Protein AF-A0A4P8II44-F1 (afdb_monomer_lite)

Structure (mmCIF, N/CA/C/O backbone):
data_AF-A0A4P8II44-F1
#
_entry.id   AF-A0A4P8II44-F1
#
loop_
_atom_site.group_PDB
_atom_site.id
_atom_site.type_symbol
_atom_site.label_atom_id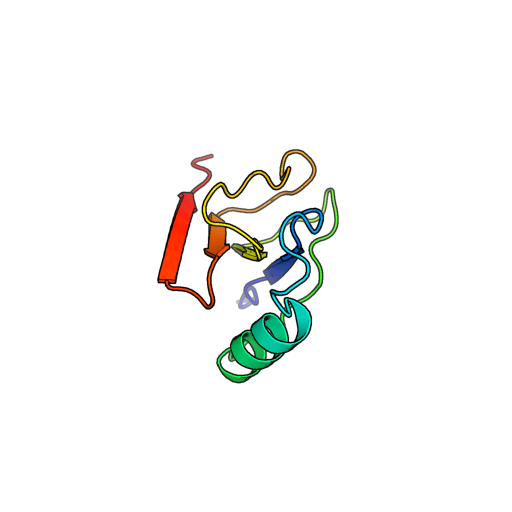
_atom_site.label_alt_id
_atom_site.label_comp_id
_atom_site.label_asym_id
_atom_site.label_entity_id
_atom_site.label_seq_id
_atom_site.pdbx_PDB_ins_code
_atom_site.Cartn_x
_atom_site.Cartn_y
_atom_site.Cartn_z
_atom_site.occupancy
_atom_site.B_iso_or_equiv
_atom_site.auth_seq_id
_atom_site.auth_comp_id
_atom_site.auth_asym_id
_atom_site.auth_atom_id
_atom_site.pdbx_PDB_model_num
ATOM 1 N N . MET A 1 1 ? -14.170 -0.618 27.466 1.00 38.03 1 MET A N 1
ATOM 2 C CA . MET A 1 1 ? -14.000 0.283 26.306 1.00 38.03 1 MET A CA 1
ATOM 3 C C . MET A 1 1 ? -13.331 -0.541 25.223 1.00 38.03 1 MET A C 1
ATOM 5 O O . MET A 1 1 ? -12.313 -1.142 25.527 1.00 38.03 1 MET A O 1
ATOM 9 N N . LYS A 1 2 ? -13.943 -0.715 24.046 1.00 44.50 2 LYS A N 1
ATOM 10 C CA . LYS A 1 2 ? -13.301 -1.473 22.963 1.00 44.50 2 LYS A CA 1
ATOM 11 C C . LYS A 1 2 ? -12.274 -0.549 22.313 1.00 44.50 2 L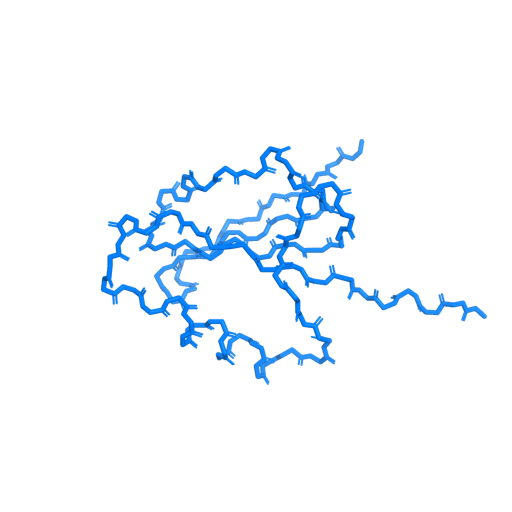YS A C 1
ATOM 13 O O . LYS A 1 2 ? -12.673 0.432 21.694 1.00 44.50 2 LYS A O 1
ATOM 18 N N . GLU A 1 3 ? -10.989 -0.827 22.505 1.00 51.78 3 GLU A N 1
ATOM 19 C CA . GLU A 1 3 ? -9.956 -0.321 21.602 1.00 51.78 3 GLU A CA 1
ATOM 20 C C . GLU A 1 3 ? -10.328 -0.811 20.202 1.00 51.78 3 GLU A C 1
ATOM 22 O O . GLU A 1 3 ? -10.370 -2.015 19.943 1.00 51.78 3 GLU A O 1
ATOM 27 N N . ASN A 1 4 ? -10.719 0.109 19.324 1.00 59.66 4 ASN A N 1
ATOM 28 C CA . ASN A 1 4 ? -10.824 -0.221 17.914 1.00 59.66 4 ASN A CA 1
ATOM 29 C C . ASN A 1 4 ? -9.391 -0.392 17.422 1.00 59.66 4 ASN A C 1
ATOM 31 O O . ASN A 1 4 ? -8.647 0.581 17.357 1.00 59.66 4 ASN A O 1
ATOM 35 N N . LEU A 1 5 ? -9.008 -1.634 17.129 1.00 66.50 5 LEU A N 1
ATOM 36 C CA . LEU A 1 5 ? -7.782 -1.906 16.394 1.00 66.50 5 LEU A CA 1
ATOM 37 C C . LEU A 1 5 ? -7.895 -1.195 15.040 1.00 66.50 5 LEU A C 1
ATOM 39 O O . LEU A 1 5 ? -8.873 -1.432 14.324 1.00 66.50 5 LEU A O 1
ATOM 43 N N . GLU A 1 6 ? -6.935 -0.330 14.713 1.00 83.06 6 GLU A N 1
ATOM 44 C CA . GLU A 1 6 ? -6.894 0.328 13.405 1.00 83.06 6 GLU A CA 1
ATOM 45 C C . GLU A 1 6 ? -6.860 -0.741 12.306 1.00 83.06 6 GLU A C 1
ATOM 47 O O . GLU A 1 6 ? -6.042 -1.660 12.331 1.00 83.06 6 GLU A O 1
ATOM 52 N N . LYS A 1 7 ? -7.776 -0.655 11.341 1.00 91.94 7 LYS A N 1
ATOM 53 C CA . LYS A 1 7 ? -7.822 -1.577 10.204 1.00 91.94 7 LYS A CA 1
ATOM 54 C C . LYS A 1 7 ? -7.022 -0.998 9.051 1.00 91.94 7 LYS A C 1
ATOM 56 O O . LYS A 1 7 ? -7.451 -0.020 8.436 1.00 91.94 7 LYS A O 1
ATOM 61 N N . ILE A 1 8 ? -5.896 -1.634 8.737 1.00 94.56 8 ILE A N 1
ATOM 62 C CA . ILE A 1 8 ? -4.989 -1.194 7.676 1.00 94.56 8 ILE A CA 1
ATOM 63 C C . ILE A 1 8 ? -5.100 -2.122 6.462 1.00 94.56 8 ILE A C 1
ATOM 65 O O . ILE A 1 8 ? -4.885 -3.331 6.560 1.00 94.56 8 ILE A O 1
ATOM 69 N N . GLY A 1 9 ? -5.423 -1.541 5.307 1.00 95.31 9 GLY A N 1
ATOM 70 C CA . GLY A 1 9 ? -5.496 -2.234 4.024 1.00 95.31 9 GLY A CA 1
ATOM 71 C C . GLY A 1 9 ? -4.305 -1.933 3.109 1.00 95.31 9 GLY A C 1
ATOM 72 O O . GLY A 1 9 ? -3.766 -0.827 3.105 1.00 95.31 9 GLY A O 1
ATOM 73 N N . ILE A 1 10 ? -3.933 -2.896 2.268 1.00 95.56 10 ILE A N 1
ATOM 74 C CA . ILE A 1 10 ? -2.944 -2.758 1.194 1.00 95.56 10 ILE A CA 1
ATOM 75 C C . ILE A 1 10 ? -3.636 -2.924 -0.159 1.00 95.56 10 ILE A C 1
ATOM 77 O O . ILE A 1 10 ? -4.255 -3.953 -0.435 1.00 95.56 10 ILE A O 1
ATOM 81 N N . LYS A 1 11 ? -3.479 -1.942 -1.047 1.00 94.44 11 LYS A N 1
ATOM 82 C CA . LYS A 1 11 ? -3.907 -2.009 -2.448 1.00 94.44 11 LYS A CA 1
ATOM 83 C C . LYS A 1 11 ? -2.697 -1.882 -3.365 1.00 94.44 11 LYS A C 1
ATOM 85 O O . LYS A 1 11 ? -1.967 -0.900 -3.304 1.00 94.44 11 LYS A O 1
ATOM 90 N N . TYR A 1 12 ? -2.519 -2.834 -4.275 1.00 92.12 12 TYR A N 1
ATOM 91 C CA . TYR A 1 12 ? -1.523 -2.729 -5.342 1.00 92.12 12 TYR A CA 1
ATOM 92 C C . TYR A 1 12 ? -2.092 -2.022 -6.577 1.00 92.12 12 TYR A C 1
ATOM 94 O O . TYR A 1 12 ? -3.233 -2.271 -6.976 1.00 92.12 12 TYR A O 1
ATOM 102 N N . CYS A 1 13 ? -1.280 -1.176 -7.218 1.00 86.62 13 CYS A N 1
ATOM 103 C CA . CYS A 1 13 ? -1.595 -0.645 -8.545 1.00 86.62 13 CYS A CA 1
ATOM 104 C C . CYS A 1 13 ? -1.425 -1.719 -9.638 1.00 86.62 13 CYS A C 1
ATOM 106 O O . CYS A 1 13 ? -0.663 -2.672 -9.468 1.00 86.62 13 CYS A O 1
ATOM 108 N N . GLY A 1 14 ? -2.057 -1.511 -10.799 1.00 77.00 14 GLY A N 1
ATOM 109 C CA . GLY A 1 14 ? -2.136 -2.462 -11.921 1.00 77.00 14 GLY A CA 1
ATOM 110 C C . GLY A 1 14 ? -0.839 -2.788 -12.681 1.00 77.00 14 GLY A C 1
ATOM 111 O O . GLY A 1 14 ? -0.909 -3.179 -13.837 1.00 77.00 14 GLY A O 1
ATOM 112 N N . GLY A 1 15 ? 0.346 -2.629 -12.082 1.00 77.25 15 GLY A N 1
ATOM 113 C CA . GLY A 1 15 ? 1.561 -3.236 -12.643 1.00 77.25 15 GLY A CA 1
ATOM 114 C C . GLY A 1 15 ? 2.350 -2.425 -13.679 1.00 77.25 15 GLY A C 1
ATOM 115 O O . GLY A 1 15 ? 3.334 -2.946 -14.184 1.00 77.25 15 GLY A O 1
ATOM 116 N N . CYS A 1 16 ? 1.999 -1.163 -13.965 1.00 80.50 16 CYS A N 1
ATOM 117 C CA . CYS A 1 16 ? 2.638 -0.355 -15.027 1.00 80.50 16 CYS A CA 1
ATOM 118 C C . CYS A 1 16 ? 4.180 -0.286 -14.980 1.00 80.50 16 CYS A C 1
ATOM 120 O O . CYS A 1 16 ? 4.815 -0.131 -16.017 1.00 80.50 16 CYS A O 1
ATOM 122 N N . ASN A 1 17 ? 4.779 -0.420 -13.792 1.00 82.69 17 ASN A N 1
ATOM 123 C CA . ASN A 1 17 ? 6.214 -0.629 -13.614 1.00 82.69 17 ASN A CA 1
ATOM 124 C C . ASN A 1 17 ? 6.479 -2.070 -13.123 1.00 82.69 17 ASN A C 1
ATOM 126 O O . ASN A 1 17 ? 6.192 -2.354 -11.950 1.00 82.69 17 ASN A O 1
ATOM 130 N N . PRO A 1 18 ? 6.989 -2.976 -13.979 1.00 79.31 18 PRO A N 1
ATOM 131 C CA . PRO A 1 18 ? 7.282 -4.361 -13.608 1.00 79.31 18 PRO A CA 1
ATOM 132 C C . PRO A 1 18 ? 8.585 -4.518 -12.810 1.00 79.31 18 PRO A C 1
ATOM 134 O O . PRO A 1 18 ? 8.742 -5.519 -12.123 1.00 79.31 18 PRO A O 1
ATOM 137 N N . LEU A 1 19 ? 9.495 -3.538 -12.858 1.00 84.38 19 LEU A N 1
ATOM 138 C CA . LEU A 1 19 ? 10.763 -3.578 -12.115 1.00 84.38 19 LEU A CA 1
ATOM 139 C C . LEU A 1 19 ? 10.588 -3.263 -10.624 1.00 84.38 19 LEU A C 1
ATOM 141 O O . LEU A 1 19 ? 11.486 -3.512 -9.827 1.00 84.38 19 LEU A O 1
ATOM 145 N N . PHE A 1 20 ? 9.448 -2.685 -10.244 1.00 85.12 20 PHE A N 1
ATOM 146 C CA . PHE A 1 20 ? 9.142 -2.392 -8.852 1.00 85.12 20 PHE A CA 1
ATOM 147 C C . PHE A 1 20 ? 8.575 -3.629 -8.148 1.00 85.12 20 PHE A C 1
ATOM 149 O O . PHE A 1 20 ? 7.429 -4.027 -8.404 1.00 85.12 20 PHE A O 1
ATOM 156 N N . ASP A 1 21 ? 9.356 -4.197 -7.227 1.00 86.50 21 ASP A N 1
ATOM 157 C CA . ASP A 1 21 ? 8.904 -5.287 -6.366 1.00 86.50 21 ASP A CA 1
ATOM 158 C C . ASP A 1 21 ? 7.976 -4.757 -5.263 1.00 86.50 21 ASP A C 1
ATOM 160 O O . ASP A 1 21 ? 8.368 -4.344 -4.170 1.00 86.50 21 ASP A O 1
ATOM 164 N N . ARG A 1 22 ? 6.681 -4.777 -5.578 1.00 87.00 22 ARG A N 1
ATOM 165 C CA . ARG A 1 22 ? 5.611 -4.368 -4.660 1.00 87.00 22 ARG A CA 1
ATOM 166 C C . ARG A 1 22 ? 5.529 -5.273 -3.436 1.00 87.00 22 ARG A C 1
ATOM 168 O O . ARG A 1 22 ? 5.075 -4.818 -2.388 1.00 87.00 22 ARG A O 1
ATOM 175 N N . LYS A 1 23 ? 5.901 -6.548 -3.575 1.00 87.88 23 LYS A N 1
ATOM 176 C CA . LYS A 1 23 ? 5.797 -7.529 -2.497 1.00 87.88 23 LYS A CA 1
ATOM 177 C C . LYS A 1 23 ? 6.908 -7.2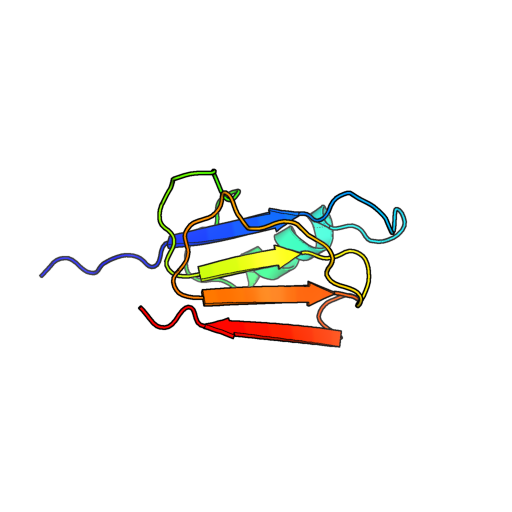94 -1.487 1.00 87.88 23 LYS A C 1
ATOM 179 O O . LYS A 1 23 ? 6.606 -7.187 -0.304 1.00 87.88 23 LYS A O 1
ATOM 184 N N . GLU A 1 24 ? 8.145 -7.134 -1.950 1.00 90.31 24 GLU A N 1
ATOM 185 C CA . GLU A 1 24 ? 9.276 -6.771 -1.093 1.00 90.31 24 GLU A CA 1
ATOM 186 C C . GLU A 1 24 ? 9.010 -5.448 -0.362 1.00 90.31 24 GLU A C 1
ATOM 188 O O . GLU A 1 24 ? 9.198 -5.353 0.853 1.00 90.31 24 GLU A O 1
ATOM 193 N N . TYR A 1 25 ? 8.498 -4.439 -1.077 1.00 89.94 25 TYR A N 1
ATOM 194 C CA . TYR A 1 25 ? 8.147 -3.158 -0.469 1.00 89.94 25 TYR A CA 1
ATOM 195 C C . TYR A 1 25 ? 7.112 -3.313 0.655 1.00 89.94 25 TYR A C 1
ATOM 197 O O . TYR A 1 25 ? 7.318 -2.789 1.749 1.00 89.94 25 TYR A O 1
ATOM 205 N N . VAL A 1 26 ? 6.023 -4.058 0.422 1.00 91.06 26 VAL A N 1
ATOM 206 C CA . VAL A 1 26 ? 4.997 -4.296 1.452 1.00 91.06 26 VAL A CA 1
ATOM 207 C C . VAL A 1 26 ? 5.549 -5.102 2.619 1.00 91.06 26 VAL A C 1
ATOM 209 O O . VAL A 1 26 ? 5.320 -4.716 3.755 1.00 91.06 26 VAL A O 1
ATOM 212 N N . GLN A 1 27 ? 6.352 -6.137 2.377 1.00 91.69 27 GLN A N 1
ATOM 213 C CA . GLN A 1 27 ? 6.986 -6.900 3.458 1.00 91.69 27 GLN A CA 1
ATOM 214 C C . GLN A 1 27 ? 7.882 -6.023 4.340 1.00 91.69 27 GLN A C 1
ATOM 216 O O . GLN A 1 27 ? 7.945 -6.205 5.554 1.00 91.69 27 GLN A O 1
ATOM 221 N N . ASN A 1 28 ? 8.597 -5.066 3.747 1.00 90.12 28 ASN A N 1
ATOM 222 C CA . ASN A 1 28 ? 9.405 -4.118 4.508 1.00 90.12 28 ASN A CA 1
ATOM 223 C C . ASN A 1 28 ? 8.543 -3.079 5.237 1.00 90.12 28 ASN A C 1
ATOM 225 O O . ASN A 1 28 ? 8.877 -2.704 6.359 1.00 90.12 28 ASN A O 1
ATOM 229 N N . LEU A 1 29 ? 7.427 -2.649 4.647 1.00 87.25 29 LEU A N 1
ATOM 230 C CA . LEU A 1 29 ? 6.448 -1.784 5.304 1.00 87.25 29 LEU A CA 1
ATOM 231 C C . LEU A 1 29 ? 5.838 -2.476 6.537 1.00 87.25 29 LEU A C 1
ATOM 233 O O . LEU A 1 29 ? 5.838 -1.900 7.621 1.00 87.25 29 LEU A O 1
ATOM 237 N N . GLU A 1 30 ? 5.417 -3.732 6.389 1.00 90.00 30 GLU A N 1
ATOM 238 C CA . GLU A 1 30 ? 4.821 -4.572 7.436 1.00 90.00 30 GLU A CA 1
ATOM 239 C C . GLU A 1 30 ? 5.739 -4.754 8.646 1.00 90.00 30 GLU A C 1
ATOM 241 O O . GLU A 1 30 ? 5.286 -4.653 9.781 1.00 90.00 30 GLU A O 1
ATOM 246 N N . LYS A 1 31 ? 7.047 -4.953 8.429 1.00 89.94 31 LYS A N 1
ATOM 247 C CA . LYS A 1 31 ? 8.035 -5.082 9.520 1.00 89.94 31 LYS A CA 1
ATOM 248 C C . LYS A 1 31 ? 8.100 -3.860 10.438 1.00 89.94 31 LYS A C 1
ATOM 250 O O . LYS A 1 31 ? 8.556 -3.985 11.570 1.00 89.94 31 LYS A O 1
ATOM 255 N N . ASN A 1 32 ? 7.703 -2.689 9.945 1.00 86.50 32 ASN A N 1
ATOM 256 C CA . ASN A 1 32 ? 7.735 -1.435 10.694 1.00 86.50 32 ASN A CA 1
ATOM 257 C C . ASN A 1 32 ? 6.380 -1.089 11.336 1.00 86.50 32 ASN A C 1
ATOM 259 O O . ASN A 1 32 ? 6.258 -0.037 11.960 1.00 86.50 32 ASN A O 1
ATOM 263 N N . MET A 1 33 ? 5.364 -1.941 11.180 1.00 86.25 33 MET A N 1
ATOM 264 C CA . MET A 1 33 ? 4.024 -1.714 11.713 1.00 86.25 33 MET A CA 1
ATOM 265 C C . MET A 1 33 ? 3.765 -2.576 12.947 1.00 86.25 33 MET A C 1
ATOM 267 O O . MET A 1 33 ? 4.063 -3.766 12.978 1.00 86.25 33 MET A O 1
ATOM 271 N N . THR A 1 34 ? 3.153 -1.972 13.965 1.00 86.00 34 THR A N 1
ATOM 272 C CA . THR A 1 34 ? 2.718 -2.670 15.189 1.00 86.00 34 THR A CA 1
ATOM 273 C C . THR A 1 34 ? 1.364 -3.366 15.009 1.00 86.00 34 THR A C 1
ATOM 275 O O . THR A 1 34 ? 0.970 -4.193 15.827 1.00 86.00 34 THR A O 1
ATOM 278 N N . ILE A 1 35 ? 0.635 -3.019 13.946 1.00 87.00 35 ILE A N 1
ATOM 279 C CA . ILE A 1 35 ? -0.731 -3.464 13.667 1.00 87.00 35 ILE A CA 1
ATOM 280 C C . ILE A 1 35 ? -0.711 -4.326 12.399 1.00 87.00 35 ILE A C 1
ATOM 282 O O . ILE A 1 35 ? -0.020 -3.965 11.442 1.00 87.00 35 ILE A O 1
ATOM 286 N N . PRO A 1 36 ? -1.439 -5.459 12.362 1.00 88.06 36 PRO A N 1
ATOM 287 C CA . PRO A 1 36 ? -1.509 -6.290 11.169 1.00 88.06 36 PRO A CA 1
ATOM 288 C C . PRO A 1 36 ? -2.154 -5.533 10.006 1.00 88.06 36 PRO A C 1
ATOM 290 O O . PRO A 1 36 ? -3.165 -4.850 10.173 1.00 88.06 36 PRO A O 1
ATOM 293 N N . VAL A 1 37 ? -1.592 -5.717 8.815 1.00 91.69 37 VAL A N 1
ATOM 294 C CA . VAL A 1 37 ? -2.182 -5.240 7.563 1.00 91.69 37 VAL A CA 1
ATOM 295 C C . VAL A 1 37 ? -2.775 -6.409 6.790 1.00 91.69 37 VAL A C 1
ATOM 297 O O . VAL A 1 37 ? -2.339 -7.553 6.916 1.00 91.69 37 VAL A O 1
ATOM 300 N N . GLU A 1 38 ? -3.770 -6.122 5.963 1.00 93.81 38 GLU A N 1
ATOM 301 C CA . GLU A 1 38 ? -4.372 -7.103 5.063 1.00 93.81 38 GLU A CA 1
ATOM 302 C C . GLU A 1 38 ? -4.530 -6.525 3.659 1.00 93.81 38 GLU A C 1
ATOM 304 O O . GLU A 1 38 ? -4.482 -5.313 3.459 1.00 93.81 38 GLU A O 1
ATOM 309 N N . LEU A 1 39 ? -4.753 -7.378 2.659 1.00 94.94 39 LEU A N 1
ATOM 310 C CA . LEU A 1 39 ? -5.133 -6.884 1.337 1.00 94.94 39 LEU A CA 1
ATOM 311 C C . LEU A 1 39 ? -6.490 -6.180 1.426 1.00 94.94 39 LEU A C 1
ATOM 313 O O . LEU A 1 39 ? -7.438 -6.703 2.012 1.00 94.94 39 LEU A O 1
ATOM 317 N N . ALA A 1 40 ? -6.572 -4.986 0.844 1.00 95.38 40 ALA A N 1
ATOM 318 C CA . ALA A 1 40 ? -7.787 -4.192 0.838 1.00 95.38 40 ALA A CA 1
ATOM 319 C C . ALA A 1 40 ? -8.872 -4.891 0.007 1.00 95.38 40 ALA A C 1
ATOM 321 O O . ALA A 1 40 ? -8.660 -5.214 -1.165 1.00 95.38 40 ALA A O 1
ATOM 322 N N . VAL A 1 41 ? -10.036 -5.103 0.620 1.00 95.25 41 VAL A N 1
ATOM 323 C CA . VAL A 1 41 ? -11.205 -5.737 0.003 1.00 95.25 41 VAL A CA 1
ATOM 324 C C . VAL A 1 41 ? -12.265 -4.681 -0.294 1.00 95.25 41 VAL A C 1
ATOM 326 O O . VAL A 1 41 ? -12.549 -3.821 0.541 1.00 95.25 41 VAL A O 1
ATOM 329 N N . GLU A 1 42 ? -12.869 -4.752 -1.478 1.00 93.75 42 GLU A N 1
ATOM 330 C CA . GLU A 1 42 ? -13.951 -3.847 -1.870 1.00 93.75 42 GLU A CA 1
ATOM 331 C C . GLU A 1 42 ? -15.157 -3.953 -0.929 1.00 93.75 42 GLU A C 1
ATOM 333 O O . GLU A 1 42 ? -15.508 -5.026 -0.439 1.00 93.75 42 GLU A O 1
ATOM 338 N N . GLY A 1 43 ? -15.777 -2.808 -0.638 1.00 90.75 43 GLY A N 1
ATOM 339 C CA . GLY A 1 43 ? -16.923 -2.711 0.271 1.00 90.75 43 GLY A CA 1
ATOM 340 C C . GLY A 1 43 ? -16.610 -2.880 1.765 1.00 90.75 43 GLY A C 1
ATOM 341 O O . GLY A 1 43 ? -17.465 -2.547 2.588 1.00 90.75 43 GLY A O 1
ATOM 342 N N . ARG A 1 44 ? -15.406 -3.330 2.143 1.00 93.50 44 ARG A N 1
ATOM 343 C CA . ARG A 1 44 ? -14.961 -3.397 3.542 1.00 93.50 44 ARG A CA 1
ATOM 344 C C . ARG A 1 44 ? -14.414 -2.046 4.001 1.00 93.50 44 ARG A C 1
ATOM 346 O O . ARG A 1 44 ? -13.745 -1.356 3.240 1.00 93.50 44 ARG A O 1
ATOM 353 N N . GLU A 1 45 ? -14.703 -1.687 5.249 1.00 93.69 45 GLU A N 1
ATOM 354 C CA . GLU A 1 45 ? -14.232 -0.440 5.857 1.00 93.69 45 GLU A CA 1
ATOM 355 C C . GLU A 1 45 ? -12.860 -0.599 6.514 1.00 93.69 45 GLU A C 1
ATOM 357 O O . GLU A 1 45 ? -12.641 -1.513 7.320 1.00 93.69 45 GLU A O 1
ATOM 362 N N . TYR A 1 46 ? -11.982 0.348 6.194 1.00 94.56 46 TYR A N 1
ATOM 363 C CA . TYR A 1 46 ? -10.640 0.498 6.738 1.00 94.56 46 TYR A CA 1
ATOM 364 C C . TYR A 1 46 ? -10.474 1.876 7.387 1.00 94.56 46 TYR A C 1
ATOM 366 O O . TYR A 1 46 ? -11.150 2.844 7.030 1.00 94.56 46 TYR A O 1
ATOM 374 N N . ASP A 1 47 ? -9.557 1.975 8.342 1.00 93.81 47 ASP A N 1
ATOM 375 C CA . ASP A 1 47 ? -9.127 3.268 8.875 1.00 93.81 47 ASP A CA 1
ATOM 376 C C . ASP A 1 47 ? -8.106 3.911 7.931 1.00 93.81 47 ASP A C 1
ATOM 378 O O . ASP A 1 47 ? -8.171 5.110 7.661 1.00 93.81 47 ASP A O 1
ATOM 382 N N . LEU A 1 48 ? -7.219 3.092 7.367 1.00 93.25 48 LEU A N 1
ATOM 383 C CA . LEU A 1 48 ? -6.171 3.519 6.456 1.00 93.25 48 LEU A CA 1
ATOM 384 C C . LEU A 1 48 ? -5.960 2.479 5.351 1.00 93.25 48 LEU A C 1
ATOM 386 O O . LEU A 1 48 ? -5.898 1.280 5.617 1.00 93.25 48 LEU A O 1
ATOM 390 N N . ILE A 1 49 ? -5.780 2.934 4.111 1.00 95.38 49 ILE A N 1
ATOM 391 C CA . ILE A 1 49 ? -5.340 2.084 3.001 1.00 95.38 49 ILE A CA 1
ATOM 392 C C . ILE A 1 49 ? -4.050 2.642 2.403 1.00 95.38 49 ILE A C 1
ATOM 394 O O . ILE A 1 49 ? -4.018 3.773 1.912 1.00 95.38 49 ILE A O 1
ATOM 398 N N . TYR A 1 50 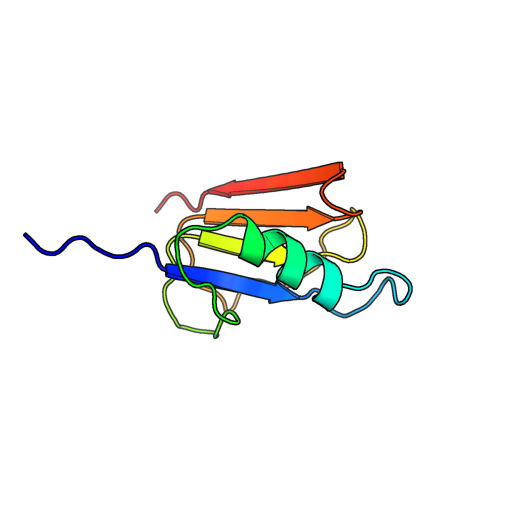? -2.999 1.820 2.373 1.00 94.56 50 TYR A N 1
ATOM 399 C CA . TYR A 1 50 ? -1.809 2.097 1.573 1.00 94.56 50 TYR A CA 1
ATOM 400 C C . TYR A 1 50 ? -2.024 1.631 0.139 1.00 94.56 50 TYR A C 1
ATOM 402 O O . TYR A 1 50 ? -2.260 0.451 -0.130 1.00 94.56 50 TYR A O 1
ATOM 410 N N . VAL A 1 51 ? -1.890 2.559 -0.799 1.00 94.38 51 VAL A N 1
ATOM 411 C CA . VAL A 1 51 ? -1.965 2.293 -2.231 1.00 94.38 51 VAL A CA 1
ATOM 412 C C . VAL A 1 51 ? -0.546 2.255 -2.791 1.00 94.38 51 VAL A C 1
ATOM 414 O O . VAL A 1 51 ? 0.081 3.281 -3.060 1.00 94.38 51 VAL A O 1
ATOM 417 N N . VAL A 1 52 ? -0.023 1.044 -2.945 1.00 92.88 52 VAL A N 1
ATOM 418 C CA . VAL A 1 52 ? 1.350 0.768 -3.368 1.00 92.88 52 VAL A CA 1
ATOM 419 C C . VAL A 1 52 ? 1.443 0.851 -4.889 1.00 92.88 52 VAL A C 1
ATOM 421 O O . VAL A 1 52 ? 0.985 -0.025 -5.635 1.00 92.88 52 VAL A O 1
ATOM 424 N N . CYS A 1 53 ? 2.033 1.947 -5.348 1.00 90.19 53 CYS A N 1
ATOM 425 C CA . CYS A 1 53 ? 2.130 2.343 -6.741 1.00 90.19 53 CYS A CA 1
ATOM 426 C C . CYS A 1 53 ? 3.514 2.023 -7.315 1.00 90.19 53 CYS A C 1
ATOM 428 O O . CYS A 1 53 ? 4.541 2.245 -6.685 1.00 90.19 53 CYS A O 1
ATOM 430 N N . GLY A 1 54 ? 3.548 1.540 -8.558 1.00 86.12 54 GLY A N 1
ATOM 431 C CA . GLY A 1 54 ? 4.798 1.289 -9.283 1.00 86.12 54 GLY A CA 1
ATOM 432 C C . GLY A 1 54 ? 5.409 2.533 -9.930 1.00 86.12 54 GLY A C 1
ATOM 433 O O . GLY A 1 54 ? 6.565 2.497 -10.337 1.00 86.12 54 GLY A O 1
ATOM 434 N N . CYS A 1 55 ? 4.647 3.622 -10.047 1.00 85.12 55 CYS A N 1
ATOM 435 C CA . CYS A 1 55 ? 5.113 4.893 -10.595 1.00 85.12 55 CYS A CA 1
ATOM 436 C C . CYS A 1 55 ? 4.452 6.077 -9.860 1.00 85.12 55 CYS A C 1
ATOM 438 O O . CYS A 1 55 ? 3.375 5.892 -9.279 1.00 85.12 55 CYS A O 1
ATOM 440 N N . PRO A 1 56 ? 5.040 7.287 -9.921 1.00 85.44 56 PRO A N 1
ATOM 441 C CA . PRO A 1 56 ? 4.526 8.480 -9.231 1.00 85.44 56 PRO A CA 1
ATOM 442 C C . PRO A 1 56 ? 3.155 8.974 -9.712 1.00 85.44 56 PRO A C 1
ATOM 444 O O . PRO A 1 56 ? 2.536 9.801 -9.054 1.00 85.44 56 PRO A O 1
ATOM 447 N N . VAL A 1 57 ? 2.663 8.483 -10.857 1.00 87.44 57 VAL A N 1
ATOM 448 C CA . VAL A 1 57 ? 1.349 8.871 -11.404 1.00 87.44 57 VAL A CA 1
ATOM 449 C C . VAL A 1 57 ? 0.203 8.431 -10.485 1.00 87.44 57 VAL A C 1
ATOM 451 O O . VAL A 1 57 ? -0.845 9.070 -10.470 1.00 87.44 57 VAL A O 1
ATOM 454 N N . CYS A 1 58 ? 0.391 7.355 -9.709 1.00 85.81 58 CYS A N 1
ATOM 455 C CA . CYS A 1 58 ? -0.592 6.864 -8.737 1.00 85.81 58 CYS A CA 1
ATOM 456 C C . CYS A 1 58 ? -2.002 6.631 -9.323 1.00 85.81 58 CYS A C 1
ATOM 458 O O . CYS A 1 58 ? -3.006 6.908 -8.677 1.00 85.81 58 CYS A O 1
ATOM 460 N N . CYS A 1 59 ? -2.083 6.074 -10.535 1.00 87.44 59 CYS A N 1
ATOM 461 C CA . CYS A 1 59 ? -3.329 5.836 -11.279 1.00 87.44 59 CYS A CA 1
ATOM 462 C C . CYS A 1 59 ? -4.194 4.666 -10.765 1.00 87.44 59 CYS A C 1
ATOM 464 O O . CYS A 1 59 ? -5.061 4.179 -11.488 1.00 87.44 59 CYS A O 1
ATOM 466 N N . ALA A 1 60 ? -3.933 4.155 -9.562 1.00 89.62 60 ALA A N 1
ATOM 467 C CA . ALA A 1 60 ? -4.691 3.034 -9.022 1.00 89.62 60 ALA A CA 1
ATOM 468 C C . ALA A 1 60 ? -6.134 3.460 -8.723 1.00 89.62 60 ALA A C 1
ATOM 470 O O . ALA A 1 60 ? -6.354 4.422 -7.990 1.00 89.62 60 ALA A O 1
ATOM 471 N N . ASP A 1 61 ? -7.097 2.715 -9.264 1.00 90.12 61 ASP A N 1
ATOM 472 C CA . ASP A 1 61 ? -8.504 2.903 -8.928 1.00 90.12 61 ASP A CA 1
ATOM 473 C C . ASP A 1 61 ? -8.777 2.438 -7.489 1.00 90.12 61 ASP A C 1
ATOM 475 O O . ASP A 1 61 ? -8.377 1.340 -7.079 1.00 90.12 61 ASP A O 1
ATOM 479 N N . ILE A 1 62 ? -9.437 3.312 -6.731 1.00 92.69 62 ILE A N 1
ATOM 480 C CA . ILE A 1 62 ? -9.829 3.119 -5.332 1.00 92.69 62 ILE A CA 1
ATOM 481 C C . ILE A 1 62 ? -11.341 3.277 -5.128 1.00 92.69 62 ILE A C 1
ATOM 483 O O . ILE A 1 62 ? -11.798 3.231 -3.993 1.00 92.69 62 ILE A O 1
ATOM 487 N N . SER A 1 63 ? -12.121 3.459 -6.198 1.00 91.19 63 SER A N 1
ATOM 488 C CA . SER A 1 63 ? -13.559 3.750 -6.129 1.00 91.19 63 SER A CA 1
ATOM 489 C C . SER A 1 63 ? -14.379 2.680 -5.389 1.00 91.19 63 SER A C 1
ATOM 491 O O . SER A 1 63 ? -15.352 3.012 -4.715 1.00 91.19 63 SER A O 1
ATOM 493 N N . GLY A 1 64 ? -13.967 1.409 -5.456 1.00 92.38 64 GLY A N 1
ATOM 494 C CA . GLY A 1 64 ? -14.593 0.296 -4.727 1.00 92.38 64 GLY A CA 1
ATOM 495 C C . GLY A 1 64 ? -14.130 0.124 -3.273 1.00 92.38 64 GLY A C 1
ATOM 496 O O . GLY A 1 64 ? -14.680 -0.703 -2.539 1.00 92.38 64 GLY A O 1
ATOM 497 N N . LEU A 1 65 ? -13.118 0.878 -2.835 1.00 94.56 65 LEU A N 1
ATOM 498 C CA . LEU A 1 65 ? -12.527 0.765 -1.502 1.00 94.56 65 LEU A CA 1
ATOM 499 C C . LEU A 1 65 ? -13.115 1.808 -0.550 1.00 94.56 65 LEU A C 1
ATOM 501 O O . LEU A 1 65 ? -13.397 2.939 -0.937 1.00 94.56 65 LEU A O 1
ATOM 505 N N . ARG A 1 66 ? -13.261 1.440 0.727 1.00 94.50 66 ARG A N 1
ATOM 506 C CA . ARG A 1 66 ? -13.768 2.339 1.770 1.00 94.50 66 ARG A CA 1
ATOM 507 C C . ARG A 1 66 ? -12.706 2.535 2.840 1.00 94.50 66 ARG A C 1
ATOM 509 O O . ARG A 1 66 ? -12.359 1.593 3.548 1.00 94.50 66 ARG A O 1
ATOM 516 N N . SER A 1 67 ? -12.199 3.758 2.952 1.00 94.38 67 SER A N 1
ATOM 517 C CA . SER A 1 67 ? -11.206 4.133 3.957 1.00 94.38 67 SER A CA 1
ATOM 518 C C . SER A 1 67 ? -11.398 5.571 4.413 1.00 94.38 67 SER A C 1
ATOM 520 O O . SER A 1 67 ? -11.843 6.407 3.624 1.00 94.38 67 SER A O 1
ATOM 522 N N . LYS A 1 68 ? -11.021 5.872 5.660 1.00 94.12 68 LYS A N 1
ATOM 523 C CA . LYS A 1 68 ? -10.952 7.258 6.158 1.00 94.12 68 LYS A CA 1
ATOM 524 C C . LYS A 1 68 ? -9.778 8.009 5.533 1.00 94.12 68 LYS A C 1
ATOM 526 O O . LYS A 1 68 ? -9.889 9.194 5.224 1.00 94.12 68 LYS A O 1
ATOM 531 N N . GLU A 1 69 ? -8.668 7.313 5.306 1.00 94.25 69 GLU A N 1
ATOM 532 C CA . GLU A 1 69 ? -7.480 7.862 4.657 1.00 94.25 69 GLU A CA 1
ATOM 533 C C . GLU A 1 69 ? -6.905 6.899 3.610 1.00 94.25 69 GLU A C 1
ATOM 535 O O . GLU A 1 69 ? -6.875 5.679 3.792 1.00 94.25 69 GLU A O 1
ATOM 540 N N . PHE A 1 70 ? -6.411 7.464 2.510 1.00 94.50 70 PHE A N 1
ATOM 541 C CA . PHE A 1 70 ? -5.596 6.776 1.518 1.00 94.50 70 PHE A CA 1
ATOM 542 C C . PHE A 1 70 ? -4.195 7.385 1.482 1.00 94.50 70 PHE A C 1
ATOM 544 O O . PHE A 1 70 ? -4.036 8.597 1.311 1.00 94.50 70 PHE A O 1
ATOM 551 N N . ILE A 1 71 ? -3.170 6.538 1.576 1.00 93.81 71 ILE A N 1
ATOM 552 C CA . ILE A 1 71 ? -1.770 6.932 1.403 1.00 93.81 71 ILE A CA 1
ATOM 553 C C . ILE A 1 71 ? -1.222 6.228 0.169 1.00 93.81 71 ILE A C 1
ATOM 555 O O . ILE A 1 71 ? -0.984 5.023 0.166 1.00 93.81 71 ILE A O 1
ATOM 559 N N . PHE A 1 72 ? -0.987 6.992 -0.889 1.00 93.38 72 PHE A N 1
ATOM 560 C CA . PHE A 1 72 ? -0.326 6.511 -2.089 1.00 93.38 72 PHE A CA 1
ATOM 561 C C . PHE A 1 72 ? 1.179 6.590 -1.891 1.00 93.38 72 PHE A C 1
ATOM 563 O O . PHE A 1 72 ? 1.706 7.654 -1.564 1.00 93.38 72 PHE A O 1
ATOM 570 N N . VAL A 1 73 ? 1.862 5.473 -2.116 1.00 91.75 73 VAL A N 1
ATOM 571 C CA . VAL A 1 73 ? 3.320 5.367 -2.014 1.00 91.75 73 VAL A CA 1
ATOM 572 C C . VAL A 1 73 ? 3.887 4.856 -3.330 1.00 91.75 73 VAL A C 1
ATOM 574 O O . VAL A 1 73 ? 3.387 3.875 -3.875 1.00 91.75 73 VAL A O 1
ATOM 577 N N . ALA A 1 74 ? 4.918 5.513 -3.857 1.00 87.25 74 ALA A N 1
ATOM 578 C CA . ALA A 1 74 ? 5.635 5.073 -5.054 1.00 87.25 74 ALA A CA 1
ATOM 579 C C . ALA A 1 74 ? 7.153 5.227 -4.885 1.00 87.25 74 ALA A C 1
ATOM 581 O O . ALA A 1 74 ? 7.616 5.932 -3.986 1.00 87.25 74 ALA A O 1
ATOM 582 N N . GLU A 1 75 ? 7.919 4.559 -5.755 1.00 81.69 75 GLU A N 1
ATOM 583 C CA . GLU A 1 75 ? 9.390 4.633 -5.802 1.00 81.69 75 GLU A CA 1
ATOM 584 C C . GLU A 1 75 ? 10.052 4.417 -4.431 1.00 81.69 75 GLU A C 1
ATOM 586 O O . GLU A 1 75 ? 10.799 5.264 -3.939 1.00 81.69 75 GLU A O 1
ATOM 591 N N . ASN A 1 76 ? 9.746 3.293 -3.777 1.00 77.25 76 ASN A N 1
ATOM 592 C CA . ASN A 1 76 ? 10.250 2.975 -2.435 1.00 77.25 76 ASN A CA 1
ATOM 593 C C . ASN A 1 76 ? 9.931 4.049 -1.373 1.00 77.25 76 ASN A C 1
ATOM 595 O O . ASN A 1 76 ? 10.685 4.235 -0.423 1.00 77.25 76 ASN A O 1
ATOM 599 N N . GLY A 1 77 ? 8.809 4.761 -1.518 1.00 75.44 77 GLY A N 1
ATOM 600 C CA . GLY A 1 77 ? 8.371 5.788 -0.571 1.00 75.44 77 GLY A CA 1
ATOM 601 C C . GLY A 1 77 ? 8.948 7.182 -0.828 1.00 75.44 77 GLY A C 1
ATOM 602 O O . GLY A 1 77 ? 8.695 8.082 -0.033 1.00 75.44 77 GLY A O 1
ATOM 603 N N . ARG A 1 78 ? 9.677 7.404 -1.933 1.00 80.44 78 ARG A N 1
ATOM 604 C CA . ARG A 1 78 ? 10.109 8.758 -2.336 1.00 80.44 78 ARG A CA 1
ATOM 605 C C . ARG A 1 78 ? 8.937 9.663 -2.688 1.00 80.44 78 ARG A C 1
ATOM 607 O O . ARG A 1 78 ? 9.010 10.870 -2.479 1.00 80.44 78 ARG A O 1
ATOM 614 N N . TYR A 1 79 ? 7.869 9.080 -3.218 1.00 81.88 79 TYR A N 1
ATOM 615 C CA . TYR A 1 79 ? 6.639 9.794 -3.504 1.00 81.88 79 TYR A CA 1
ATOM 616 C C . TYR A 1 79 ? 5.545 9.319 -2.557 1.00 81.88 79 TYR A C 1
ATOM 618 O O . TYR A 1 79 ? 5.198 8.136 -2.552 1.00 81.88 79 TYR A O 1
ATOM 626 N N . ILE A 1 80 ? 5.015 10.249 -1.762 1.00 87.81 80 ILE A N 1
ATOM 627 C CA . ILE A 1 80 ? 3.926 10.002 -0.819 1.00 87.81 80 ILE A CA 1
ATOM 628 C C . ILE A 1 80 ? 2.846 11.049 -1.058 1.00 87.81 80 ILE A C 1
ATOM 630 O O . ILE A 1 80 ? 3.084 12.246 -0.896 1.00 87.81 80 ILE A O 1
ATOM 634 N N . LYS A 1 81 ? 1.644 10.593 -1.404 1.00 88.81 81 LYS A N 1
ATOM 635 C CA . LYS A 1 81 ? 0.450 11.437 -1.494 1.00 88.81 81 LYS A CA 1
ATOM 636 C C . LYS A 1 81 ? -0.586 10.932 -0.503 1.00 88.81 81 LYS A C 1
ATOM 638 O O . LYS A 1 81 ? -0.940 9.759 -0.524 1.00 88.81 81 LYS A O 1
ATOM 643 N N . ARG A 1 82 ? -1.088 11.827 0.346 1.00 90.19 82 ARG A N 1
ATOM 644 C CA . ARG A 1 82 ? -2.146 11.526 1.316 1.00 90.19 82 ARG A CA 1
ATOM 645 C C . ARG A 1 82 ? -3.468 12.103 0.843 1.00 90.19 82 ARG A C 1
ATOM 647 O O . ARG A 1 82 ? -3.509 13.178 0.244 1.00 90.19 82 ARG A O 1
ATOM 654 N N . THR A 1 83 ? -4.548 11.381 1.075 1.00 88.88 83 THR A N 1
ATOM 655 C CA . THR A 1 83 ? -5.905 11.829 0.775 1.00 88.88 83 THR A CA 1
ATOM 656 C C . THR A 1 83 ? -6.795 11.407 1.925 1.00 88.88 83 THR A C 1
ATOM 658 O O . THR A 1 83 ? -7.017 10.219 2.1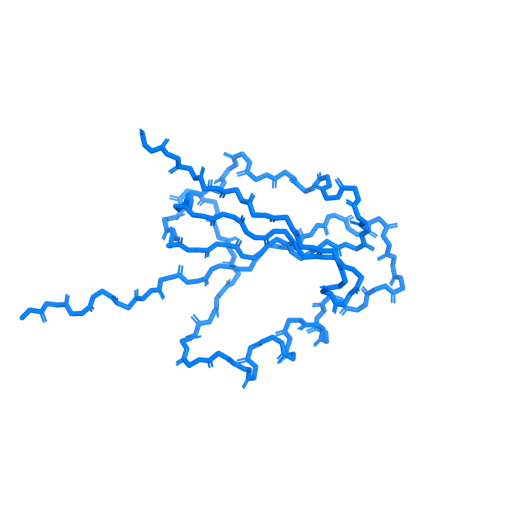42 1.00 88.88 83 THR A O 1
ATOM 661 N N . VAL A 1 84 ? -7.273 12.395 2.673 1.00 86.19 84 VAL A N 1
ATOM 662 C CA . VAL A 1 84 ? -8.232 12.190 3.755 1.00 86.19 84 VAL A CA 1
ATOM 663 C C . VAL A 1 84 ? -9.624 12.325 3.161 1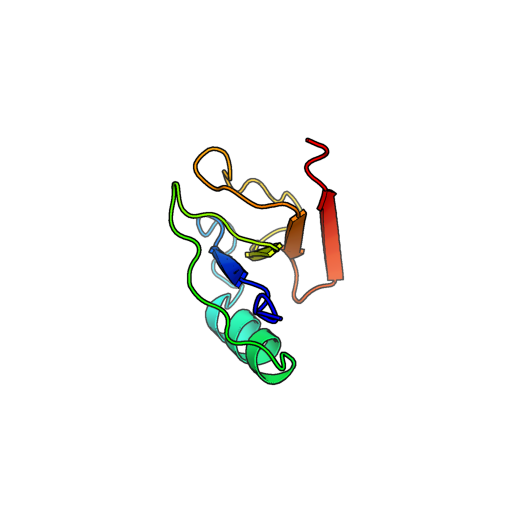.00 86.19 84 VAL A C 1
ATOM 665 O O . VAL A 1 84 ? -9.927 13.324 2.509 1.00 86.19 84 VAL A O 1
ATOM 668 N N . MET A 1 85 ? -10.459 11.317 3.378 1.00 78.25 85 MET A N 1
ATOM 669 C CA . MET A 1 85 ? -11.868 11.374 3.026 1.00 78.25 85 MET A CA 1
ATOM 670 C C . MET A 1 85 ? -12.579 12.106 4.164 1.00 78.25 85 MET A C 1
ATOM 672 O O . MET A 1 85 ? -12.885 11.522 5.202 1.00 78.25 85 MET A O 1
ATOM 676 N N . THR A 1 86 ? -12.784 13.414 4.013 1.00 62.12 86 THR A N 1
ATOM 677 C CA . THR A 1 86 ? -13.721 14.137 4.880 1.00 62.12 86 THR A CA 1
ATOM 678 C C . THR A 1 86 ? -15.119 13.593 4.604 1.00 62.12 86 THR A C 1
ATOM 680 O O . THR A 1 86 ? -15.556 13.628 3.452 1.00 62.12 86 THR A O 1
ATOM 683 N N . GLN A 1 87 ? -15.757 13.035 5.638 1.00 50.88 87 GLN A N 1
ATOM 684 C CA . GLN A 1 87 ? -17.177 12.667 5.619 1.00 50.88 87 GLN A CA 1
ATOM 685 C C . GLN A 1 87 ? -18.052 13.863 5.243 1.00 50.88 87 GLN A C 1
ATOM 687 O O . GLN A 1 87 ? -17.699 14.992 5.659 1.00 50.88 87 GLN A O 1
#

pLDDT: mean 86.24, std 11.23, range [38.03, 95.56]

Radius of gyration: 12.84 Å; chains: 1; bounding box: 28×22×41 Å

Sequence (87 aa):
MKENLEKIGIKYCGGCNPLFDRKEYVQNLEKNMTIPVELAVEGREYDLIYVVCGCPVCCADISGLRSKEFIFVAENGRYIKRTVMTQ

Foldseek 3Di:
DDPPQFAEAEAEAPCPDVVDPLPVLVVVVQVPDPGDYYHFDFPDEGQEYEYEYADLVSPGDCPRGHYQKYWYAYDSRPHIDIDGDDD

Organism: NCBI:txid1229621

InterPro domains:
  IPR059596 AF_0334-like [PF27236] (7-79)

Secondary structure (DSSP, 8-state):
-------EEEEE---S-TTS-HHHHHHHHHHT-SS-EEE--TT-EEEEEEEEESSTT-----TT-EEEEEEEEEGGGTEEEEEE---